Protein AF-A0A2I0KEJ9-F1 (afdb_monomer_lite)

Organism: Punica granatum (NCBI:txid22663)

Secondary structure (DSSP, 8-state):
---------HHHHHHHHHHHHHHHHHHHHHSS---TTT-HHHHHHHHHHHHHHHT--EEEEEEPPPPP---SS------EEEEETTTTEEEEEE-TTPPPS-BS-EEEEETTEEEEE--EEE-TTS--EEE---

Foldseek 3Di:
DDDDDDDPDPVVVVVVVVVVVVVVVVVVVVVPPDPCVRPVVNVVVVVVVVVCQQPDKDKDWQDDDDPPPDDPWDDFDQWDWDADPVVRGIMTIDGPNGDPTFDPWDWDDDDPDIDTAWGWDADRVRPDIDTGHD

Structure (mmCIF, N/CA/C/O backbone):
data_AF-A0A2I0KEJ9-F1
#
_entry.id   AF-A0A2I0KEJ9-F1
#
loop_
_atom_site.group_PDB
_atom_site.id
_atom_site.type_symbol
_atom_site.label_atom_id
_atom_site.label_alt_id
_atom_site.label_comp_id
_atom_site.label_asym_id
_atom_site.label_entity_id
_atom_site.label_seq_id
_atom_site.pdbx_PDB_ins_code
_atom_site.Cartn_x
_atom_site.Cartn_y
_atom_site.Cartn_z
_atom_site.occupancy
_atom_site.B_iso_or_equiv
_atom_site.auth_seq_id
_atom_site.auth_comp_id
_atom_site.auth_asym_id
_atom_site.auth_atom_id
_atom_site.pdbx_PDB_model_num
ATOM 1 N N . MET A 1 1 ? -71.560 -41.202 65.921 1.00 42.81 1 MET A N 1
ATOM 2 C CA . MET A 1 1 ? -71.575 -40.562 64.582 1.00 42.81 1 MET A CA 1
ATOM 3 C C . MET A 1 1 ? -70.232 -39.866 64.351 1.00 42.81 1 MET A C 1
ATOM 5 O O . MET A 1 1 ? -70.011 -38.790 64.889 1.00 42.81 1 MET A O 1
ATOM 9 N N . GLY A 1 2 ? -69.284 -40.521 63.667 1.00 45.81 2 GLY A N 1
ATOM 10 C CA . GLY A 1 2 ? -67.896 -40.048 63.537 1.00 45.81 2 GLY A CA 1
ATOM 11 C C . GLY A 1 2 ? -67.690 -39.069 62.376 1.00 45.81 2 GLY A C 1
ATOM 12 O O . GLY A 1 2 ? -67.977 -39.399 61.227 1.00 45.81 2 GLY A O 1
ATOM 13 N N . LYS A 1 3 ? -67.158 -37.873 62.657 1.00 45.16 3 LYS A N 1
ATOM 14 C CA . LYS A 1 3 ? -66.754 -36.892 61.635 1.00 45.16 3 LYS A CA 1
ATOM 15 C C . LYS A 1 3 ? -65.391 -37.288 61.047 1.00 45.16 3 LYS A C 1
ATOM 17 O O . LYS A 1 3 ? -64.373 -37.172 61.719 1.00 45.16 3 LYS A O 1
ATOM 22 N N . LYS A 1 4 ? -65.357 -37.741 59.786 1.00 51.78 4 LYS A N 1
ATOM 23 C CA . LYS A 1 4 ? -64.107 -37.937 59.027 1.00 51.78 4 LYS A CA 1
ATOM 24 C C . LYS A 1 4 ? -63.576 -36.583 58.547 1.00 51.78 4 LYS A C 1
ATOM 26 O O . LYS A 1 4 ? -64.185 -35.943 57.694 1.00 51.78 4 LYS A O 1
ATOM 31 N N . THR A 1 5 ? -62.423 -36.168 59.056 1.00 47.84 5 THR A N 1
ATOM 32 C CA . THR A 1 5 ? -61.672 -35.008 58.563 1.00 47.84 5 THR A CA 1
ATOM 33 C C . THR A 1 5 ? -60.941 -35.382 57.265 1.00 47.84 5 THR A C 1
ATOM 35 O O . THR A 1 5 ? -60.011 -36.188 57.255 1.00 47.84 5 THR A O 1
ATOM 38 N N . LYS A 1 6 ? -61.366 -34.827 56.121 1.00 48.69 6 LYS A N 1
ATOM 39 C CA . LYS A 1 6 ? -60.607 -34.920 54.861 1.00 48.69 6 LYS A CA 1
ATOM 40 C C . LYS A 1 6 ? -59.426 -33.948 54.937 1.00 48.69 6 LYS A C 1
ATOM 42 O O . LYS A 1 6 ? -59.644 -32.743 54.959 1.00 48.69 6 LYS A O 1
ATOM 47 N N . LYS A 1 7 ? -58.188 -34.460 54.962 1.00 52.19 7 LYS A N 1
ATOM 48 C CA . LYS A 1 7 ? -56.965 -33.637 54.883 1.00 52.19 7 LYS A CA 1
ATOM 49 C C . LYS A 1 7 ? -56.892 -32.935 53.510 1.00 52.19 7 LYS A C 1
ATOM 51 O O . LYS A 1 7 ? -56.774 -33.635 52.499 1.00 52.19 7 LYS A O 1
ATOM 56 N N . PRO A 1 8 ? -56.948 -31.593 53.439 1.00 47.16 8 PRO A N 1
ATOM 57 C CA . PRO A 1 8 ? -56.769 -30.855 52.197 1.00 47.16 8 PRO A CA 1
ATOM 58 C C . PRO A 1 8 ? -55.264 -30.686 51.971 1.00 47.16 8 PRO A C 1
ATOM 60 O O . PRO A 1 8 ? -54.580 -30.093 52.793 1.00 47.16 8 PRO A O 1
ATOM 63 N N . GLY A 1 9 ? -54.705 -31.235 50.895 1.00 55.56 9 GLY A N 1
ATOM 64 C CA . GLY A 1 9 ? -53.272 -31.013 50.641 1.00 55.56 9 GLY A CA 1
ATOM 65 C C . GLY A 1 9 ? -52.695 -31.741 49.440 1.00 55.56 9 GLY A C 1
ATOM 66 O O . GLY A 1 9 ? -51.865 -31.192 48.729 1.00 55.56 9 GLY A O 1
ATOM 67 N N . LYS A 1 10 ? -53.210 -32.932 49.120 1.00 56.00 10 LYS A N 1
ATOM 68 C CA . LYS A 1 10 ? -52.600 -33.794 48.092 1.00 56.00 10 LYS A CA 1
ATOM 69 C C . LYS A 1 10 ? -52.706 -33.263 46.652 1.00 56.00 10 LYS A C 1
ATOM 71 O O . LYS A 1 10 ? -51.975 -33.721 45.781 1.00 56.00 10 LYS A O 1
ATOM 76 N N . GLY A 1 11 ? -53.636 -32.342 46.388 1.00 58.91 11 GLY A N 1
ATOM 77 C CA . GLY A 1 11 ? -53.853 -31.748 45.063 1.00 58.91 11 GLY A CA 1
ATOM 78 C C . GLY A 1 11 ? -52.885 -30.607 44.753 1.00 58.91 11 GLY A C 1
ATOM 79 O O . GLY A 1 11 ? -52.231 -30.646 43.719 1.00 58.91 11 GLY A O 1
ATOM 80 N N . LYS A 1 12 ? -52.755 -29.637 45.670 1.00 64.88 12 LYS A N 1
ATOM 81 C CA . LYS A 1 12 ? -51.896 -28.449 45.502 1.00 64.88 12 LYS A CA 1
ATOM 82 C C . LYS A 1 12 ? -50.426 -28.817 45.313 1.00 64.88 12 LYS A C 1
ATOM 84 O O . LYS A 1 12 ? -49.818 -28.393 44.337 1.00 64.88 12 LYS A O 1
ATOM 89 N N . GLU A 1 13 ? -49.921 -29.711 46.156 1.00 68.94 13 GLU A N 1
ATOM 90 C CA . GLU A 1 13 ? -48.536 -30.190 46.096 1.00 68.94 13 GLU A CA 1
ATOM 91 C C . GLU A 1 13 ? -48.218 -30.877 44.752 1.00 68.94 13 GLU A C 1
ATOM 93 O O . GLU A 1 13 ? -47.138 -30.726 44.179 1.00 68.94 13 GLU A O 1
ATOM 98 N N . LYS A 1 14 ? -49.192 -31.604 44.186 1.00 70.25 14 LYS A N 1
ATOM 99 C CA . LYS A 1 14 ? -49.041 -32.280 42.889 1.00 70.25 14 LYS A CA 1
ATOM 100 C C . LYS A 1 14 ? -49.056 -31.295 41.715 1.00 70.25 14 LYS A C 1
ATOM 102 O O . LYS A 1 14 ? -48.437 -31.580 40.688 1.00 70.25 14 LYS A O 1
ATOM 107 N N . THR A 1 15 ? -49.758 -30.170 41.853 1.00 74.94 15 THR A N 1
ATOM 108 C CA . THR A 1 15 ? -49.807 -29.094 40.855 1.00 74.94 15 THR A CA 1
ATOM 109 C C . THR A 1 15 ? -48.502 -28.307 40.857 1.00 74.94 15 THR A C 1
ATOM 111 O O . THR A 1 15 ? -47.873 -28.217 39.812 1.00 74.94 15 THR A O 1
ATOM 114 N N . GLU A 1 16 ? -48.028 -27.863 42.023 1.00 78.62 16 GLU A N 1
ATOM 115 C CA . GLU A 1 16 ? -46.766 -27.119 42.180 1.00 78.62 16 GLU A CA 1
ATOM 116 C C . GLU A 1 16 ? -45.560 -27.912 41.663 1.00 78.62 16 GLU A C 1
ATOM 118 O O . GLU A 1 16 ? -44.730 -27.393 40.916 1.00 78.62 16 GLU A O 1
ATOM 123 N N . ARG A 1 17 ? -45.515 -29.219 41.949 1.00 80.31 17 ARG A N 1
ATOM 124 C CA . ARG A 1 17 ? -44.455 -30.103 41.447 1.00 80.31 17 ARG A CA 1
ATOM 125 C C . ARG A 1 17 ? -44.494 -30.287 39.927 1.00 80.31 17 ARG A C 1
ATOM 127 O O . ARG A 1 17 ? -43.461 -30.574 39.326 1.00 80.31 17 ARG A O 1
ATOM 134 N N . LYS A 1 18 ? -45.662 -30.144 39.285 1.00 82.12 18 LYS A N 1
ATOM 135 C CA . LYS A 1 18 ? -45.771 -30.135 37.816 1.00 82.12 18 LYS A CA 1
ATOM 136 C C . LYS A 1 18 ? -45.311 -28.803 37.231 1.00 82.12 18 LYS A C 1
ATOM 138 O O . LYS A 1 18 ? -44.626 -28.831 36.211 1.00 82.12 18 LYS A O 1
ATOM 143 N N . THR A 1 19 ? -45.648 -27.682 37.866 1.00 80.25 19 THR A N 1
ATOM 144 C CA . THR A 1 19 ? -45.224 -26.345 37.429 1.00 80.25 19 THR A CA 1
ATOM 145 C C . T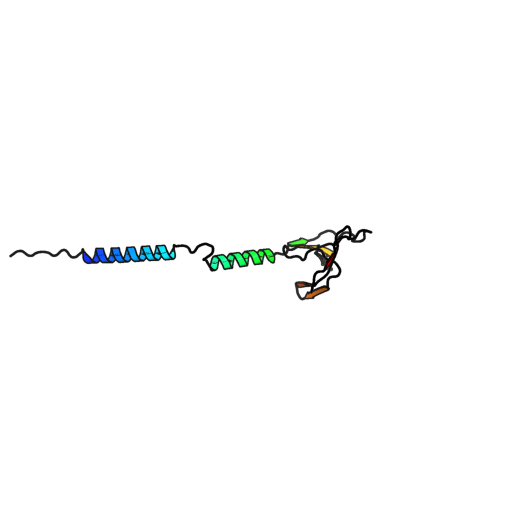HR A 1 19 ? -43.707 -26.211 37.505 1.00 80.25 19 THR A C 1
ATOM 147 O O . THR A 1 19 ? -43.087 -25.916 36.490 1.00 80.25 19 THR A O 1
ATOM 150 N N . ALA A 1 20 ? -43.099 -26.596 38.632 1.00 83.56 20 ALA A N 1
ATOM 151 C CA . ALA A 1 20 ? -41.646 -26.574 38.813 1.00 83.56 20 ALA A CA 1
ATOM 152 C C . ALA A 1 20 ? -40.910 -27.444 37.777 1.00 83.56 20 ALA A C 1
ATOM 154 O O . ALA A 1 20 ? -39.903 -27.034 37.211 1.00 83.56 20 ALA A O 1
ATOM 155 N N . LYS A 1 21 ? -41.447 -28.629 37.450 1.00 85.38 21 LYS A N 1
ATOM 156 C CA . LYS A 1 21 ? -40.842 -29.532 36.455 1.00 85.38 21 LYS A CA 1
ATOM 157 C C . LYS A 1 21 ? -40.979 -29.019 35.014 1.00 85.38 21 LYS A C 1
ATOM 159 O O . LYS A 1 21 ? -40.175 -29.382 34.156 1.00 85.38 21 LYS A O 1
ATOM 164 N N . ALA A 1 22 ? -42.010 -28.221 34.728 1.00 83.50 22 ALA A N 1
ATOM 165 C CA . ALA A 1 22 ? -42.195 -27.558 33.438 1.00 83.50 22 ALA A CA 1
ATOM 166 C C . ALA A 1 22 ? -41.274 -26.337 33.304 1.00 83.50 22 ALA A C 1
ATOM 168 O O . ALA A 1 22 ? -40.654 -26.166 32.256 1.00 83.50 22 ALA A O 1
ATOM 169 N N . GLU A 1 23 ? -41.129 -25.557 34.376 1.00 83.00 23 GLU A N 1
ATOM 170 C CA . GLU A 1 23 ? -40.178 -24.448 34.477 1.00 83.00 23 GLU A CA 1
ATOM 171 C C . GLU A 1 23 ? -38.734 -24.929 34.351 1.00 83.00 23 GLU A C 1
ATOM 173 O O . GLU A 1 23 ? -37.988 -24.387 33.549 1.00 83.00 23 GLU A O 1
ATOM 178 N N . GLU A 1 24 ? -38.362 -26.017 35.028 1.00 82.50 24 GLU A N 1
ATOM 179 C CA . GLU A 1 24 ? -37.034 -26.627 34.918 1.00 82.50 24 GLU A CA 1
ATOM 180 C C . GLU A 1 24 ? -36.757 -27.143 33.495 1.00 82.50 24 GLU A C 1
ATOM 182 O O . GLU A 1 24 ? -35.667 -26.956 32.956 1.00 82.50 24 GLU A O 1
ATOM 187 N N . LYS A 1 25 ? -37.752 -27.746 32.825 1.00 79.56 25 LYS A N 1
ATOM 188 C CA . LYS A 1 25 ? -37.626 -28.155 31.413 1.00 79.56 25 LYS A CA 1
ATOM 189 C C . LYS A 1 25 ? -37.513 -26.966 30.460 1.00 79.56 25 LYS A C 1
ATOM 191 O O . LYS A 1 25 ? -36.821 -27.088 29.449 1.00 79.56 25 LYS A O 1
ATOM 196 N N . ARG A 1 26 ? -38.208 -25.864 30.750 1.00 75.88 26 ARG A N 1
ATOM 197 C CA . ARG A 1 26 ? -38.153 -24.619 29.978 1.00 75.88 26 ARG A CA 1
ATOM 198 C C . ARG A 1 26 ? -36.799 -23.942 30.169 1.00 75.88 26 ARG A C 1
ATOM 200 O O . ARG A 1 26 ? -36.104 -23.750 29.186 1.00 75.88 26 ARG A O 1
ATOM 207 N N . ALA A 1 27 ? -36.346 -23.784 31.409 1.00 70.25 27 ALA A N 1
ATOM 208 C CA . ALA A 1 27 ? -35.012 -23.297 31.743 1.00 70.25 27 ALA A CA 1
ATOM 209 C C . ALA A 1 27 ? -33.905 -24.184 31.155 1.00 70.25 27 ALA A C 1
ATOM 211 O O . ALA A 1 27 ? -32.893 -23.673 30.702 1.00 70.25 27 ALA A O 1
ATOM 212 N N . ARG A 1 28 ? -34.087 -25.510 31.081 1.00 70.94 28 ARG A N 1
ATOM 213 C CA . ARG A 1 28 ? -33.144 -26.416 30.401 1.00 70.94 28 ARG A CA 1
ATOM 214 C C . ARG A 1 28 ? -33.192 -26.305 28.873 1.00 70.94 28 ARG A C 1
ATOM 216 O O . ARG A 1 28 ? -32.203 -26.649 28.239 1.00 70.94 28 ARG A O 1
ATOM 223 N N . ARG A 1 29 ? -34.305 -25.867 28.271 1.00 65.56 29 ARG A N 1
ATOM 224 C CA . ARG A 1 29 ? -34.376 -25.508 26.840 1.00 65.56 29 ARG A CA 1
ATOM 225 C C . ARG A 1 29 ? -33.728 -24.155 26.574 1.00 65.56 29 ARG A C 1
ATOM 227 O O . ARG A 1 29 ? -32.983 -24.057 25.614 1.00 65.56 29 ARG A O 1
ATOM 234 N N . ASP A 1 30 ? -33.957 -23.183 27.448 1.00 63.03 30 ASP A N 1
ATOM 235 C CA . ASP A 1 30 ? -33.409 -21.830 27.336 1.00 63.03 30 ASP A CA 1
ATOM 236 C C . ASP A 1 30 ? -31.896 -21.822 27.638 1.00 63.03 30 ASP A C 1
ATOM 238 O O . ASP A 1 30 ? -31.124 -21.129 26.989 1.00 63.03 30 ASP A O 1
ATOM 242 N N . ASN A 1 31 ? -31.448 -22.669 28.573 1.00 60.03 31 ASN A N 1
ATOM 243 C CA . ASN A 1 31 ? -30.041 -22.899 28.916 1.00 60.03 31 ASN A CA 1
ATOM 244 C C . ASN A 1 31 ? -29.419 -24.067 28.134 1.00 60.03 31 ASN A C 1
ATOM 246 O O . ASN A 1 31 ? -28.241 -24.382 28.322 1.00 60.03 31 ASN A O 1
ATOM 250 N N . LYS A 1 32 ? -30.173 -24.715 27.228 1.00 61.66 32 LYS A N 1
ATOM 251 C CA . LYS A 1 32 ? -29.565 -25.456 26.119 1.00 61.66 32 LYS A CA 1
ATOM 252 C C . LYS A 1 32 ? -29.026 -24.377 25.198 1.00 61.66 32 LYS A C 1
ATOM 254 O O . LYS A 1 32 ? -29.652 -24.046 24.198 1.00 61.66 32 LYS A O 1
ATOM 259 N N . LYS A 1 33 ? -27.898 -23.801 25.625 1.00 57.22 33 LYS A N 1
ATOM 260 C CA . LYS A 1 33 ? -27.062 -22.915 24.839 1.00 57.22 33 LYS A CA 1
ATOM 261 C C . LYS A 1 33 ? -27.027 -23.522 23.452 1.00 57.22 33 LYS A C 1
ATOM 263 O O . LYS A 1 33 ? -26.563 -24.654 23.277 1.00 57.22 33 LYS A O 1
ATOM 268 N N . LEU A 1 34 ? -27.646 -22.806 22.523 1.00 56.31 34 LEU A N 1
ATOM 269 C CA . LEU A 1 34 ? -27.401 -22.971 21.106 1.00 56.31 34 LEU A CA 1
ATOM 270 C C . LEU A 1 34 ? -25.880 -23.107 20.962 1.00 56.31 34 LEU A C 1
ATOM 272 O O . LEU A 1 34 ? -25.128 -22.472 21.712 1.00 56.31 34 LEU A O 1
ATOM 276 N N . SER A 1 35 ? -25.435 -24.041 20.119 1.00 59.41 35 SER A N 1
ATOM 277 C CA . SER A 1 35 ? -24.011 -24.189 19.814 1.00 59.41 35 SER A CA 1
ATOM 278 C C . SER A 1 35 ? -23.408 -22.791 19.608 1.00 59.41 35 SER A C 1
ATOM 280 O O . SER A 1 35 ? -24.120 -21.917 19.119 1.00 59.41 35 SER A O 1
ATOM 282 N N . PRO A 1 36 ? -22.133 -22.522 19.931 1.00 57.50 36 PRO A N 1
ATOM 283 C CA . PRO A 1 36 ? -21.499 -21.262 19.529 1.00 57.50 36 PRO A CA 1
ATOM 284 C C . PRO A 1 36 ? -21.680 -20.933 18.029 1.00 57.50 36 PRO A C 1
ATOM 286 O O . PRO A 1 36 ? -21.543 -19.781 17.638 1.00 57.50 36 PRO A O 1
ATOM 289 N N . GLU A 1 37 ? -22.010 -21.939 17.210 1.00 59.97 37 GLU A N 1
ATOM 290 C CA . GLU A 1 37 ? -22.356 -21.844 15.784 1.00 59.97 37 GLU A CA 1
ATOM 291 C C . GLU A 1 37 ? -23.841 -21.532 15.484 1.00 59.97 37 GLU A C 1
ATOM 293 O O . GLU A 1 37 ? -24.174 -21.205 14.353 1.00 59.97 37 GLU A O 1
ATOM 298 N N . ASP A 1 38 ? -24.733 -21.612 16.471 1.00 70.06 38 AS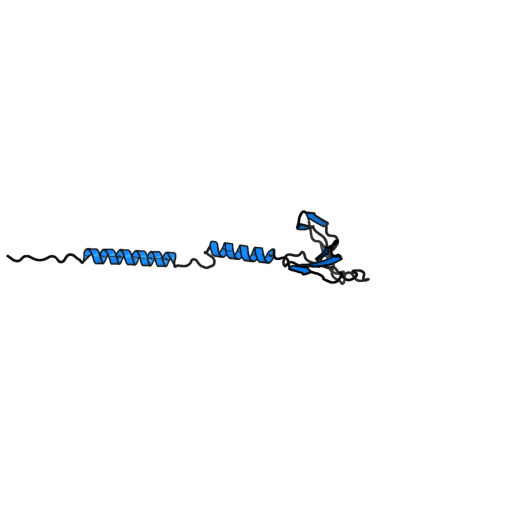P A N 1
ATOM 299 C CA . ASP A 1 38 ? -26.170 -21.313 16.365 1.00 70.06 38 ASP A CA 1
ATOM 300 C C . ASP A 1 38 ? -26.565 -20.022 17.130 1.00 70.06 38 ASP A C 1
ATOM 302 O O . ASP A 1 38 ? -27.721 -19.593 17.092 1.00 70.06 38 ASP A O 1
ATOM 306 N N . ASP A 1 39 ? -25.623 -19.406 17.855 1.00 83.62 39 ASP A N 1
ATOM 307 C CA . ASP A 1 39 ? -25.806 -18.142 18.575 1.00 83.62 39 ASP A CA 1
ATOM 308 C C . ASP A 1 39 ? -25.497 -16.955 17.644 1.00 83.62 39 ASP A C 1
ATOM 310 O O . ASP A 1 39 ? -24.343 -16.581 17.417 1.00 83.62 39 ASP A O 1
ATOM 314 N N . ILE A 1 40 ? -26.555 -16.377 17.067 1.00 83.69 40 ILE A N 1
ATOM 315 C CA . ILE A 1 40 ? -26.476 -15.285 16.084 1.00 83.69 40 ILE A CA 1
ATOM 316 C C . ILE A 1 40 ? -25.686 -14.088 16.631 1.00 83.69 40 ILE A C 1
ATOM 318 O O . ILE A 1 40 ? -24.891 -13.499 15.897 1.00 83.69 40 ILE A O 1
ATOM 322 N N . ASP A 1 41 ? -25.854 -13.745 17.909 1.00 86.88 41 ASP A N 1
ATOM 323 C CA . ASP A 1 41 ? -25.180 -12.588 18.505 1.00 86.88 41 ASP A CA 1
ATOM 324 C C . ASP A 1 41 ? -23.671 -12.839 18.635 1.00 86.88 41 ASP A C 1
ATOM 326 O O . ASP A 1 41 ? -22.857 -11.952 18.354 1.00 86.88 41 ASP A O 1
ATOM 330 N N . ALA A 1 42 ? -23.278 -14.070 18.977 1.00 85.19 42 ALA A N 1
ATOM 331 C CA . ALA A 1 42 ? -21.874 -14.473 19.013 1.00 85.19 42 ALA A CA 1
ATOM 332 C C . ALA A 1 42 ? -21.226 -14.453 17.615 1.00 85.19 42 ALA A C 1
ATOM 334 O O . ALA A 1 42 ? -20.073 -14.029 17.478 1.00 85.19 42 ALA A O 1
ATOM 335 N N . ILE A 1 43 ? -21.965 -14.856 16.574 1.00 87.81 43 ILE A N 1
ATOM 336 C CA . ILE A 1 43 ? -21.509 -14.804 15.175 1.00 87.81 43 ILE A CA 1
ATOM 337 C C . ILE A 1 43 ? -21.350 -13.357 14.695 1.00 87.81 43 ILE A C 1
ATOM 339 O O . ILE A 1 43 ? -20.347 -13.014 14.071 1.00 87.81 43 ILE A O 1
ATOM 343 N N . LEU A 1 44 ? -22.306 -12.475 14.994 1.00 91.88 44 LEU A N 1
ATOM 344 C CA . LEU A 1 44 ? -22.188 -11.061 14.628 1.00 91.88 44 LEU A CA 1
ATOM 345 C C . LEU A 1 44 ? -20.976 -10.413 15.307 1.00 91.88 44 LEU A C 1
ATOM 347 O O . LEU A 1 44 ? -20.228 -9.675 14.663 1.00 91.88 44 LEU A O 1
ATOM 351 N N . LEU A 1 45 ? -20.742 -10.732 16.581 1.00 91.44 45 LEU A N 1
ATOM 352 C CA . LEU A 1 45 ? -19.594 -10.226 17.327 1.00 91.44 45 LEU A CA 1
ATOM 353 C C . LEU A 1 45 ? -18.260 -10.735 16.755 1.00 91.44 45 LEU A C 1
ATOM 355 O O . LEU A 1 45 ? -17.292 -9.973 16.679 1.00 91.44 45 LEU A O 1
ATOM 359 N N . SER A 1 46 ? -18.190 -12.002 16.334 1.00 89.94 46 SER A N 1
ATOM 360 C CA . SER A 1 46 ? -16.979 -12.560 15.722 1.00 89.94 46 SER A CA 1
ATOM 361 C C . SER A 1 46 ? -16.685 -11.923 14.361 1.00 89.94 46 SER A C 1
ATOM 363 O O . SER A 1 46 ? -15.553 -11.488 14.143 1.00 89.94 46 SER A O 1
ATOM 365 N N . ILE A 1 47 ? -17.697 -11.746 13.501 1.00 92.88 47 ILE A N 1
ATOM 366 C CA . ILE A 1 47 ? -17.562 -11.050 12.209 1.00 92.88 47 ILE A CA 1
ATOM 367 C C . ILE A 1 47 ? -17.089 -9.611 12.422 1.00 92.88 47 ILE A C 1
ATOM 369 O O . ILE A 1 47 ? -16.137 -9.177 11.778 1.00 92.88 47 ILE A O 1
ATOM 373 N N . GLN A 1 48 ? -17.693 -8.875 13.360 1.00 93.12 48 GLN A N 1
ATOM 374 C CA . GLN A 1 48 ? -17.274 -7.504 13.670 1.00 93.12 48 GLN A CA 1
ATOM 375 C C . GLN A 1 48 ? -15.820 -7.442 14.144 1.00 93.12 48 GLN A C 1
ATOM 377 O O . GLN A 1 48 ? -15.068 -6.563 13.723 1.00 93.12 48 GLN A O 1
ATOM 382 N N . LYS A 1 49 ? -15.401 -8.389 14.990 1.00 90.81 49 LYS A N 1
ATOM 383 C CA . LYS A 1 49 ? -14.018 -8.473 15.468 1.00 90.81 49 LYS A CA 1
ATOM 384 C C . LYS A 1 49 ? -13.041 -8.775 14.330 1.00 90.81 49 LYS A C 1
ATOM 386 O O . LYS A 1 49 ? -11.973 -8.167 14.266 1.00 90.81 49 LYS A O 1
ATOM 391 N N . GLU A 1 50 ? -13.397 -9.682 13.425 1.00 89.75 50 GLU A N 1
ATOM 392 C CA . GLU A 1 50 ? -12.591 -9.977 12.239 1.00 89.75 50 GLU A CA 1
ATOM 393 C C . GLU A 1 50 ? -12.527 -8.798 11.268 1.00 89.75 50 GLU A C 1
ATOM 395 O O . GLU A 1 50 ? -11.457 -8.502 10.737 1.00 89.75 50 GLU A O 1
ATOM 400 N N . GLU A 1 51 ? -13.639 -8.097 11.046 1.00 90.31 51 GLU A N 1
ATOM 401 C CA . GLU A 1 51 ? -13.666 -6.899 10.212 1.00 90.31 51 GLU A CA 1
ATOM 402 C C . GLU A 1 51 ? -12.831 -5.766 10.801 1.00 90.31 51 GLU A C 1
ATOM 404 O O . GLU A 1 51 ? -12.098 -5.111 10.062 1.00 90.31 51 GLU A O 1
ATOM 409 N N . ALA A 1 52 ? -12.914 -5.544 12.115 1.00 87.88 52 ALA A N 1
ATOM 410 C CA . ALA A 1 52 ? -12.103 -4.548 12.803 1.00 87.88 52 ALA A CA 1
ATOM 411 C C . ALA A 1 52 ? -10.612 -4.866 12.650 1.00 87.88 52 ALA A C 1
ATOM 413 O O . ALA A 1 52 ? -9.835 -3.987 12.288 1.00 87.88 52 ALA A O 1
ATOM 414 N N . LYS A 1 53 ? -10.231 -6.140 12.809 1.00 87.25 53 LYS A N 1
ATOM 415 C CA . LYS A 1 53 ? -8.853 -6.598 12.589 1.00 87.25 53 LYS A CA 1
ATOM 416 C C . LYS A 1 53 ? -8.408 -6.438 11.131 1.00 87.25 53 LYS A C 1
ATOM 418 O O . LYS A 1 53 ? -7.277 -6.055 10.867 1.00 87.25 53 LYS A O 1
ATOM 423 N N . LYS A 1 54 ? -9.288 -6.703 10.159 1.00 84.44 54 LYS A N 1
ATOM 424 C CA . LYS A 1 54 ? -8.988 -6.514 8.726 1.00 84.44 54 LYS A CA 1
ATOM 425 C C . LYS A 1 54 ? -8.875 -5.043 8.324 1.00 84.44 54 LYS A C 1
ATOM 427 O O . LYS A 1 54 ? -8.257 -4.762 7.303 1.00 84.44 54 LYS A O 1
ATOM 432 N N . LYS A 1 55 ? -9.510 -4.130 9.061 1.00 83.88 55 LYS A N 1
ATOM 433 C CA . LYS A 1 55 ? -9.482 -2.675 8.825 1.00 83.88 55 LYS A CA 1
ATOM 434 C C . LYS A 1 55 ? -8.441 -1.958 9.691 1.00 83.88 55 LYS A C 1
ATOM 436 O O . LYS A 1 55 ? -8.345 -0.736 9.622 1.00 83.88 55 LYS A O 1
ATOM 441 N N . GLU A 1 56 ? -7.694 -2.694 10.506 1.00 90.62 56 GLU A N 1
ATOM 442 C CA . GLU A 1 56 ? -6.635 -2.151 11.345 1.00 90.62 56 GLU A CA 1
ATOM 443 C C . GLU A 1 56 ? -5.519 -1.563 10.472 1.00 90.62 56 GLU A C 1
ATOM 445 O O . GLU A 1 56 ? -5.004 -2.225 9.574 1.00 90.62 56 GLU A O 1
ATOM 450 N N . VAL A 1 57 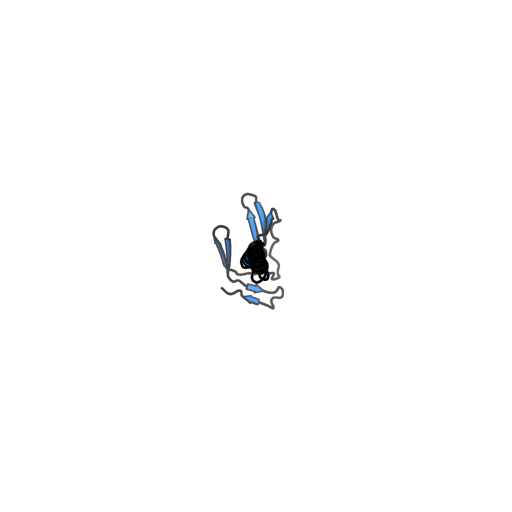? -5.159 -0.304 10.726 1.00 91.19 57 VAL A N 1
ATOM 451 C CA . VAL A 1 57 ? -4.071 0.392 10.032 1.00 91.19 57 VAL A CA 1
ATOM 452 C C . VAL A 1 57 ? -2.997 0.720 11.055 1.00 91.19 57 VAL A C 1
ATOM 454 O O . VAL A 1 57 ? -3.253 1.431 12.027 1.00 91.19 57 VAL A O 1
ATOM 457 N N . HIS A 1 58 ? -1.789 0.227 10.818 1.00 93.44 58 HIS A N 1
ATOM 458 C CA . HIS A 1 58 ? -0.610 0.532 11.610 1.00 93.44 58 HIS A CA 1
ATOM 459 C C . HIS A 1 58 ? 0.141 1.698 10.963 1.00 93.44 58 HIS A C 1
ATOM 461 O O . HIS A 1 58 ? 0.397 1.699 9.757 1.00 93.44 58 HIS A O 1
ATOM 467 N N . ILE A 1 59 ? 0.477 2.706 11.766 1.00 95.12 59 ILE A N 1
ATOM 468 C CA . ILE A 1 59 ? 1.228 3.883 11.329 1.00 95.12 59 ILE A CA 1
ATOM 469 C C . ILE A 1 59 ? 2.468 3.990 12.204 1.00 95.12 59 ILE A C 1
ATOM 471 O O . ILE A 1 59 ? 2.357 4.141 13.419 1.00 95.12 59 ILE A O 1
ATOM 475 N N . GLU A 1 60 ? 3.636 3.927 11.578 1.00 96.06 60 GLU A N 1
ATOM 476 C CA . GLU A 1 60 ? 4.912 4.230 12.217 1.00 96.06 60 GLU A CA 1
ATOM 477 C C . GLU A 1 60 ? 5.298 5.667 11.864 1.00 96.06 60 GLU A C 1
ATOM 479 O O . GLU A 1 60 ? 5.461 6.012 10.690 1.00 96.06 60 GLU A O 1
ATOM 484 N N . ASP A 1 61 ? 5.396 6.518 12.882 1.00 95.94 61 ASP A N 1
ATOM 485 C CA . ASP A 1 61 ? 5.744 7.931 12.745 1.00 95.94 61 ASP A CA 1
ATOM 486 C C . ASP A 1 61 ? 7.265 8.153 12.761 1.00 95.94 61 ASP A C 1
ATOM 488 O O . ASP A 1 61 ? 8.004 7.383 13.370 1.00 95.94 61 ASP A O 1
ATOM 492 N N . ASN A 1 62 ? 7.722 9.246 12.134 1.00 94.12 62 ASN A N 1
ATOM 493 C CA . ASN A 1 62 ? 9.131 9.670 12.101 1.00 94.12 62 ASN A CA 1
ATOM 494 C C . ASN A 1 62 ? 10.082 8.564 11.592 1.00 94.12 62 ASN A C 1
ATOM 496 O O . ASN A 1 62 ? 11.185 8.365 12.096 1.00 94.12 62 ASN A O 1
ATOM 500 N N . VAL A 1 63 ? 9.660 7.821 10.567 1.00 96.31 63 VAL A N 1
ATOM 501 C CA . VAL A 1 63 ? 10.551 6.850 9.920 1.00 96.31 63 VAL A CA 1
ATOM 502 C C . VAL A 1 63 ? 11.573 7.580 9.036 1.00 96.31 63 VAL A C 1
ATOM 504 O O . VAL A 1 63 ? 11.292 8.677 8.542 1.00 96.31 63 VAL A O 1
ATOM 507 N N . PRO A 1 64 ? 12.762 7.003 8.790 1.00 95.50 64 PRO A N 1
ATOM 508 C CA . PRO A 1 64 ? 13.683 7.531 7.790 1.00 95.50 64 PRO A CA 1
ATOM 509 C C . PRO A 1 64 ? 13.034 7.597 6.402 1.00 95.50 64 PRO A C 1
ATOM 511 O O . PRO A 1 64 ? 12.118 6.833 6.088 1.00 95.50 64 PRO A O 1
ATOM 514 N N . ALA A 1 65 ? 13.540 8.487 5.546 1.00 93.62 65 ALA A N 1
ATOM 515 C CA . ALA A 1 65 ? 13.113 8.537 4.151 1.00 93.62 65 ALA A CA 1
ATOM 516 C C . ALA A 1 65 ? 13.301 7.162 3.478 1.00 93.62 65 ALA A C 1
ATOM 518 O O . ALA A 1 65 ? 14.311 6.495 3.741 1.00 93.62 65 ALA A O 1
ATOM 519 N N . PRO A 1 66 ? 12.364 6.732 2.609 1.00 92.56 66 PRO A N 1
ATOM 520 C CA . PRO A 1 66 ? 12.513 5.476 1.889 1.00 92.56 66 PRO A CA 1
ATOM 521 C C . PRO A 1 66 ? 13.814 5.494 1.086 1.00 92.56 66 PRO A C 1
ATOM 523 O O . PRO A 1 66 ? 14.196 6.521 0.515 1.00 92.56 66 PRO A O 1
ATOM 526 N N . SER A 1 67 ? 14.506 4.356 1.054 1.00 88.62 67 SER A N 1
ATOM 527 C CA . SER A 1 67 ? 15.780 4.255 0.350 1.00 88.62 67 SER A CA 1
ATOM 528 C C . SER A 1 67 ? 15.609 4.554 -1.147 1.00 88.62 67 SER A C 1
ATOM 530 O O . SER A 1 67 ? 14.534 4.315 -1.713 1.00 88.62 67 SER A O 1
ATOM 532 N N . PRO A 1 68 ? 16.653 5.069 -1.823 1.00 88.12 68 PRO A N 1
ATOM 533 C CA . PRO A 1 68 ? 16.615 5.263 -3.265 1.00 88.12 68 PRO A CA 1
ATOM 534 C C . PRO A 1 68 ? 16.246 3.961 -3.983 1.00 88.12 68 PRO A C 1
ATOM 536 O O . PRO A 1 68 ? 16.987 2.981 -3.946 1.00 88.12 68 PRO A O 1
ATOM 539 N N . ARG A 1 69 ? 15.105 3.957 -4.676 1.00 84.88 69 ARG A N 1
ATOM 540 C CA . ARG A 1 69 ? 14.585 2.795 -5.421 1.00 84.88 69 ARG A CA 1
ATOM 541 C C . ARG A 1 69 ? 15.186 2.694 -6.829 1.00 84.88 69 ARG A C 1
ATOM 543 O O . ARG A 1 69 ? 14.497 2.364 -7.786 1.00 84.88 69 ARG A O 1
ATOM 550 N N . SER A 1 70 ? 16.462 3.052 -6.951 1.00 66.75 70 SER A N 1
ATOM 551 C CA . SER A 1 70 ? 17.214 3.093 -8.205 1.00 66.75 70 SER A CA 1
ATOM 552 C C . SER A 1 70 ? 18.372 2.109 -8.118 1.00 66.75 70 SER A C 1
ATOM 554 O O . SER A 1 70 ? 19.504 2.484 -7.819 1.00 66.75 70 SER A O 1
ATOM 556 N N . ASN A 1 71 ? 18.085 0.838 -8.359 1.00 63.88 71 ASN A N 1
ATOM 557 C CA . ASN A 1 71 ? 19.088 -0.184 -8.618 1.00 63.88 71 ASN A CA 1
ATOM 558 C C . ASN A 1 71 ? 18.900 -0.727 -10.043 1.00 63.88 71 ASN A C 1
ATOM 560 O O . ASN A 1 71 ? 17.801 -0.719 -10.589 1.00 63.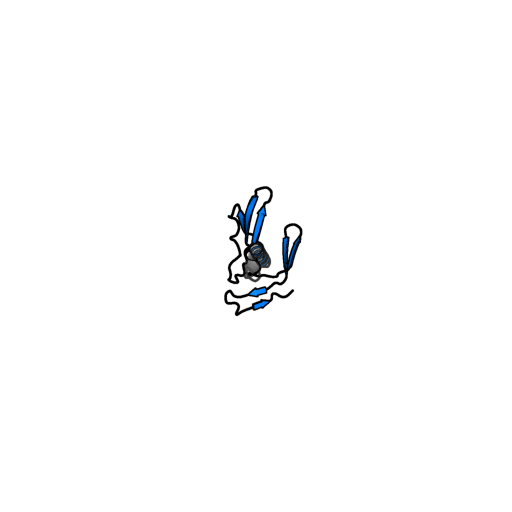88 71 ASN A O 1
ATOM 564 N N . CYS A 1 72 ? 19.977 -1.216 -10.663 1.00 68.44 72 CYS A N 1
ATOM 565 C CA . CYS A 1 72 ? 19.934 -1.896 -11.966 1.00 68.44 72 CYS A CA 1
ATOM 566 C C . CYS A 1 72 ? 19.283 -3.296 -11.887 1.00 68.44 72 CYS A C 1
ATOM 568 O O . CYS A 1 72 ? 19.583 -4.165 -12.703 1.00 68.44 72 CYS A O 1
ATOM 5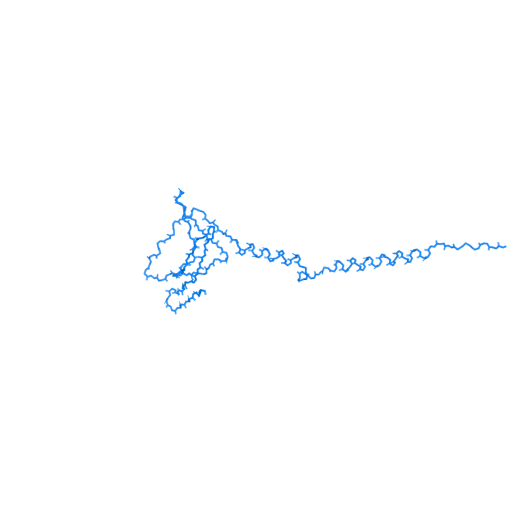70 N N . THR A 1 73 ? 18.436 -3.544 -10.885 1.00 73.81 73 THR A N 1
ATOM 571 C CA . THR A 1 73 ? 17.704 -4.793 -10.670 1.00 73.81 73 THR A CA 1
ATOM 572 C C . THR A 1 73 ? 16.231 -4.473 -10.442 1.00 73.81 73 THR A C 1
ATOM 574 O O . THR A 1 73 ? 15.881 -3.490 -9.801 1.00 73.81 73 THR A O 1
ATOM 577 N N . THR A 1 74 ? 15.328 -5.286 -10.983 1.00 80.25 74 THR A N 1
ATOM 578 C CA . THR A 1 74 ? 13.891 -5.043 -10.822 1.00 80.25 74 THR A CA 1
ATOM 579 C C . THR A 1 74 ? 13.435 -5.534 -9.454 1.00 80.25 74 THR A C 1
ATOM 581 O O . THR A 1 74 ? 13.403 -6.736 -9.203 1.00 80.25 74 THR A O 1
ATOM 584 N N . PHE A 1 75 ? 13.056 -4.610 -8.570 1.00 86.69 75 PHE A N 1
ATOM 585 C CA . PHE A 1 75 ? 12.416 -4.927 -7.295 1.00 86.69 75 PHE A CA 1
ATOM 586 C C . PHE A 1 75 ? 11.042 -4.258 -7.216 1.00 86.69 75 PHE A C 1
ATOM 588 O O . PHE A 1 75 ? 10.918 -3.049 -7.412 1.00 86.69 75 PHE A O 1
ATOM 595 N N . VAL A 1 76 ? 10.005 -5.042 -6.916 1.00 90.44 76 VAL A N 1
ATOM 596 C CA . VAL A 1 76 ? 8.635 -4.540 -6.755 1.00 90.44 76 VAL A CA 1
ATOM 597 C C . VAL A 1 76 ? 8.328 -4.421 -5.269 1.00 90.44 76 VAL A C 1
ATOM 599 O O . VAL A 1 76 ? 8.329 -5.412 -4.542 1.00 90.44 76 VAL A O 1
ATOM 602 N N . TYR A 1 77 ? 8.062 -3.200 -4.821 1.00 92.00 77 TYR A N 1
ATOM 603 C CA . TYR A 1 77 ? 7.776 -2.903 -3.423 1.00 92.00 77 TYR A CA 1
ATOM 604 C C . TYR A 1 77 ? 6.267 -2.927 -3.135 1.00 92.00 77 TYR A C 1
ATOM 606 O O . TYR A 1 77 ? 5.441 -2.784 -4.038 1.00 92.00 77 TYR A O 1
ATOM 614 N N . GLY A 1 78 ? 5.913 -3.141 -1.868 1.00 92.69 78 GLY A N 1
ATOM 615 C CA . GLY A 1 78 ? 4.532 -3.107 -1.362 1.00 92.69 78 GLY A CA 1
ATOM 616 C C . GLY A 1 78 ? 4.377 -2.227 -0.122 1.00 92.69 78 GLY A C 1
ATOM 617 O O . GLY A 1 78 ? 3.409 -2.367 0.617 1.00 92.69 78 GLY A O 1
ATOM 618 N N . ASP A 1 79 ? 5.360 -1.368 0.134 1.00 94.50 79 ASP A N 1
ATOM 619 C CA . ASP A 1 79 ? 5.372 -0.416 1.235 1.00 94.50 79 ASP A CA 1
ATOM 620 C C . ASP A 1 79 ? 4.604 0.864 0.855 1.00 94.50 79 ASP A C 1
ATOM 622 O O . ASP A 1 79 ? 4.624 1.317 -0.291 1.00 94.50 79 ASP A O 1
ATOM 626 N N . LEU A 1 80 ? 3.907 1.462 1.826 1.00 94.44 80 LEU A N 1
ATOM 627 C CA . LEU A 1 80 ? 3.196 2.725 1.643 1.00 94.44 80 LEU A CA 1
ATOM 628 C C . LEU A 1 80 ? 3.767 3.771 2.593 1.00 94.44 80 LEU A C 1
ATOM 630 O O . LEU A 1 80 ? 3.627 3.668 3.808 1.00 94.44 80 LEU A O 1
ATOM 634 N N . TYR A 1 81 ? 4.373 4.808 2.026 1.00 95.19 81 TYR A N 1
ATOM 635 C CA . TYR A 1 81 ? 4.900 5.935 2.784 1.00 95.19 81 TYR A CA 1
ATOM 636 C C . TYR A 1 81 ? 4.022 7.169 2.601 1.00 95.19 81 TYR A C 1
ATOM 638 O O . TYR A 1 81 ? 3.591 7.477 1.488 1.00 95.19 81 TYR A O 1
ATOM 646 N N . ARG A 1 82 ? 3.806 7.915 3.687 1.00 94.62 82 ARG A N 1
ATOM 647 C CA . ARG A 1 82 ? 3.177 9.238 3.664 1.00 94.62 82 ARG A CA 1
ATOM 648 C C . ARG A 1 82 ? 4.169 10.278 4.153 1.00 94.62 82 ARG A C 1
ATOM 650 O O . ARG A 1 82 ? 4.698 10.154 5.253 1.00 94.62 82 ARG A O 1
ATOM 657 N N . TYR A 1 83 ? 4.377 11.312 3.352 1.00 96.19 83 TYR A N 1
ATOM 658 C CA . TYR A 1 83 ? 5.181 12.460 3.747 1.00 96.19 83 TYR A CA 1
ATOM 659 C C . TYR A 1 83 ? 4.294 13.551 4.348 1.00 96.19 83 TYR A C 1
ATOM 661 O O . TYR A 1 83 ? 3.279 13.925 3.758 1.00 96.19 83 TYR A O 1
ATOM 669 N N . ASP A 1 84 ? 4.670 14.043 5.524 1.00 95.69 84 ASP A N 1
ATOM 670 C CA . ASP A 1 84 ? 4.073 15.212 6.159 1.00 95.69 84 ASP A CA 1
ATOM 671 C C . ASP A 1 84 ? 4.892 16.452 5.778 1.00 95.69 84 ASP A C 1
ATOM 673 O O . ASP A 1 84 ? 6.050 16.586 6.170 1.00 95.69 84 ASP A O 1
ATOM 677 N N . VAL A 1 85 ? 4.304 17.343 4.978 1.00 96.62 85 VAL A N 1
ATOM 678 C CA . VAL A 1 85 ? 5.003 18.519 4.431 1.00 96.62 85 VAL A CA 1
ATOM 679 C C . VAL A 1 85 ? 5.287 19.567 5.509 1.00 96.62 85 VAL A C 1
ATOM 681 O O . VAL A 1 85 ? 6.312 20.245 5.443 1.00 96.62 85 VAL A O 1
ATOM 684 N N . GLU A 1 86 ? 4.413 19.693 6.510 1.00 97.31 86 GLU A N 1
ATOM 685 C CA . GLU A 1 86 ? 4.565 20.684 7.580 1.00 97.31 86 GLU A CA 1
ATOM 686 C C . GLU A 1 86 ? 5.677 20.270 8.541 1.00 97.31 86 GLU A C 1
ATOM 688 O O . GLU A 1 86 ? 6.558 21.067 8.870 1.00 97.31 86 GLU A O 1
ATOM 693 N N . LYS A 1 87 ? 5.670 18.996 8.947 1.00 95.94 87 LYS A N 1
ATOM 694 C CA . LYS A 1 87 ? 6.660 18.440 9.881 1.00 95.94 87 LYS A CA 1
ATOM 695 C C . LYS A 1 87 ? 7.952 18.004 9.203 1.00 95.94 87 LYS A C 1
ATOM 697 O O . LYS A 1 87 ? 8.969 17.850 9.870 1.00 95.94 87 LYS A O 1
ATOM 702 N N . LYS A 1 88 ? 7.921 17.828 7.880 1.00 96.31 88 LYS A N 1
ATOM 703 C CA . LYS A 1 88 ? 9.000 17.246 7.070 1.00 96.31 88 LYS A CA 1
ATOM 704 C C . LYS A 1 88 ? 9.371 15.828 7.508 1.00 96.31 88 LYS A C 1
ATOM 706 O O . LYS A 1 88 ? 10.531 15.431 7.424 1.00 96.31 88 LYS A O 1
ATOM 711 N N . GLU A 1 89 ? 8.378 15.059 7.939 1.00 97.06 89 GLU A N 1
ATOM 712 C CA . GLU A 1 89 ? 8.547 13.707 8.472 1.00 97.06 89 GLU A CA 1
ATOM 713 C C . GLU A 1 89 ? 7.925 12.668 7.543 1.00 97.06 89 GLU A C 1
ATOM 715 O O . GLU A 1 89 ? 6.886 12.898 6.919 1.00 97.06 89 GLU A O 1
ATOM 720 N N . TRP A 1 90 ? 8.539 11.489 7.489 1.00 97.69 90 TRP A N 1
ATOM 721 C CA . TRP A 1 90 ? 7.950 10.332 6.833 1.00 97.69 90 TRP A CA 1
ATOM 722 C C . TRP A 1 90 ? 7.192 9.474 7.838 1.00 97.69 90 TRP A C 1
ATOM 724 O O . TRP A 1 90 ? 7.574 9.351 9.003 1.00 97.69 90 TRP A O 1
ATOM 734 N N . LYS A 1 91 ? 6.114 8.860 7.356 1.00 97.06 91 LYS A N 1
ATOM 735 C CA . LYS A 1 91 ? 5.338 7.853 8.073 1.00 97.06 91 LYS A CA 1
ATOM 736 C C . LYS A 1 91 ? 5.233 6.603 7.218 1.00 97.06 91 LYS A C 1
ATOM 738 O O . LYS A 1 91 ? 4.917 6.717 6.030 1.00 97.06 91 LYS A O 1
ATOM 743 N N . LEU A 1 92 ? 5.464 5.436 7.806 1.00 96.12 92 LEU A N 1
ATOM 744 C CA . LEU A 1 92 ? 5.200 4.152 7.160 1.00 96.12 92 LEU A CA 1
ATOM 745 C C . LEU A 1 92 ? 3.790 3.703 7.542 1.00 96.12 92 LEU A C 1
ATOM 747 O O . LEU A 1 92 ? 3.428 3.690 8.716 1.00 96.12 92 LEU A O 1
ATOM 751 N N . ILE A 1 93 ? 2.985 3.364 6.542 1.00 94.94 93 ILE A N 1
ATOM 752 C CA . ILE A 1 93 ? 1.610 2.903 6.712 1.00 94.94 93 ILE A CA 1
ATOM 753 C C . ILE A 1 93 ? 1.552 1.439 6.291 1.00 94.94 93 ILE A C 1
ATOM 755 O O . ILE A 1 93 ? 1.916 1.092 5.166 1.00 94.94 93 ILE A O 1
ATOM 759 N N . SER A 1 94 ? 1.059 0.579 7.176 1.00 93.12 94 SER A N 1
ATOM 760 C CA . SER A 1 94 ? 0.817 -0.830 6.880 1.00 93.12 94 SER A CA 1
ATOM 761 C C . SER A 1 94 ? -0.559 -1.268 7.373 1.00 93.12 94 SER A C 1
ATOM 763 O O . SER A 1 94 ? -1.155 -0.667 8.262 1.00 93.12 94 SER A O 1
ATOM 765 N N . SER A 1 95 ? -1.107 -2.296 6.740 1.00 91.62 95 SER A N 1
ATOM 766 C CA . SER A 1 95 ? -2.395 -2.879 7.095 1.00 91.62 95 SER A CA 1
ATOM 767 C C . SER A 1 95 ? -2.384 -4.357 6.712 1.00 91.62 95 SER A C 1
ATOM 769 O O . SER A 1 95 ? -1.809 -4.704 5.673 1.00 91.62 95 SER A O 1
ATOM 771 N N . PRO A 1 96 ? -3.055 -5.241 7.471 1.00 89.62 96 PRO A N 1
ATOM 772 C CA . PRO A 1 96 ? -3.240 -6.635 7.076 1.00 89.62 96 PRO A CA 1
ATOM 773 C C . PRO A 1 96 ? -3.936 -6.802 5.716 1.00 89.62 96 PRO A C 1
ATOM 775 O O . PRO A 1 96 ? -3.800 -7.846 5.083 1.00 89.62 96 PRO A O 1
ATOM 778 N N . ASN A 1 97 ? -4.693 -5.793 5.270 1.00 88.19 97 ASN A N 1
ATOM 779 C CA . ASN A 1 97 ? -5.415 -5.800 3.996 1.00 88.19 97 ASN A CA 1
ATOM 780 C C . ASN A 1 97 ? -4.707 -5.037 2.861 1.00 88.19 97 ASN A C 1
ATOM 782 O O . ASN A 1 97 ? -5.313 -4.838 1.805 1.00 88.19 97 ASN A O 1
ATOM 786 N N . SER A 1 98 ? -3.461 -4.593 3.064 1.00 90.62 98 SER A N 1
ATOM 787 C CA . SER A 1 98 ? -2.708 -3.878 2.033 1.00 90.62 98 SER A CA 1
ATOM 788 C C . SER A 1 98 ? -2.570 -4.726 0.761 1.00 90.62 98 SER A C 1
ATOM 790 O O . SER A 1 98 ? -2.364 -5.942 0.845 1.00 90.62 98 SER A O 1
ATOM 792 N N . PRO A 1 99 ? -2.661 -4.116 -0.436 1.00 92.75 99 PRO A N 1
ATOM 793 C CA . PRO A 1 99 ? -2.477 -4.856 -1.672 1.00 92.75 99 PRO A CA 1
ATOM 794 C C . PRO A 1 99 ? -1.061 -5.453 -1.733 1.00 92.75 99 PRO A C 1
ATOM 796 O O . PRO A 1 99 ? -0.109 -4.810 -1.289 1.00 92.75 99 PRO A O 1
ATOM 799 N N . PRO A 1 100 ? -0.884 -6.650 -2.324 1.00 93.25 100 PRO A N 1
ATOM 800 C CA . PRO A 1 100 ? 0.446 -7.206 -2.540 1.00 93.25 100 PRO A CA 1
ATOM 801 C C . PRO A 1 100 ? 1.302 -6.289 -3.432 1.00 93.25 100 PRO A C 1
ATOM 803 O O . PRO A 1 100 ? 0.728 -5.498 -4.202 1.00 93.25 100 PRO A O 1
ATOM 806 N N . PRO A 1 101 ? 2.647 -6.425 -3.366 1.00 94.50 101 PRO A N 1
ATOM 807 C CA . PRO A 1 101 ? 3.587 -5.606 -4.124 1.00 94.50 101 PRO A CA 1
ATOM 808 C C . PRO A 1 101 ? 3.200 -5.488 -5.596 1.00 94.50 101 PRO A C 1
ATOM 810 O O . PRO A 1 101 ? 2.869 -6.490 -6.242 1.00 94.50 101 PRO A O 1
ATOM 813 N N . ARG A 1 102 ? 3.215 -4.255 -6.113 1.00 94.50 102 ARG A N 1
ATOM 814 C CA . ARG A 1 102 ? 2.827 -3.963 -7.496 1.00 94.50 102 ARG A CA 1
ATOM 815 C C . ARG A 1 102 ? 3.425 -2.669 -8.038 1.00 94.50 102 ARG A C 1
ATOM 817 O O . ARG A 1 102 ? 3.524 -1.676 -7.322 1.00 94.50 102 ARG A O 1
ATOM 824 N N . SER A 1 103 ? 3.723 -2.654 -9.330 1.00 93.19 103 SER A N 1
ATOM 825 C CA . SER A 1 103 ? 4.053 -1.469 -10.130 1.00 93.19 103 SER A CA 1
ATOM 826 C C . SER A 1 103 ? 2.923 -1.147 -11.116 1.00 93.19 103 SER A C 1
ATOM 828 O O . SER A 1 103 ? 1.932 -1.872 -11.193 1.00 93.19 103 SER A O 1
ATOM 830 N N . ALA A 1 104 ? 3.038 -0.018 -11.825 1.00 93.12 104 ALA A N 1
ATOM 831 C CA . ALA A 1 104 ? 2.132 0.388 -12.909 1.00 93.12 104 ALA A CA 1
ATOM 832 C C . ALA A 1 104 ? 0.623 0.380 -12.559 1.00 93.12 104 ALA A C 1
ATOM 834 O O . ALA A 1 104 ? -0.232 0.178 -13.422 1.00 93.12 104 ALA A O 1
ATOM 835 N N . HIS A 1 105 ? 0.277 0.587 -11.287 1.00 94.88 105 HIS A N 1
ATOM 836 C CA . HIS A 1 105 ? -1.108 0.630 -10.822 1.00 94.88 105 HIS A CA 1
ATOM 837 C C . HIS A 1 105 ? -1.717 2.027 -11.000 1.00 94.88 105 HIS A C 1
ATOM 839 O O . HIS A 1 105 ? -1.009 3.030 -11.085 1.00 94.88 105 HIS A O 1
ATOM 845 N N . GLN A 1 106 ? -3.047 2.101 -11.023 1.00 96.12 106 GLN A N 1
ATOM 846 C CA . GLN A 1 106 ? -3.780 3.368 -10.962 1.00 96.12 106 GLN A CA 1
ATOM 847 C C . GLN A 1 106 ? -4.151 3.648 -9.506 1.00 96.12 106 GLN A C 1
ATOM 849 O O . GLN A 1 106 ? -4.602 2.739 -8.810 1.00 96.12 106 GLN A O 1
ATOM 854 N N . ALA A 1 107 ? -3.972 4.886 -9.046 1.00 95.00 107 ALA A N 1
ATOM 855 C CA . ALA A 1 107 ? -4.295 5.287 -7.681 1.00 95.00 107 ALA A CA 1
ATOM 856 C C . ALA A 1 107 ? -5.198 6.526 -7.663 1.00 95.00 107 ALA A C 1
ATOM 858 O O . ALA A 1 107 ? -4.992 7.460 -8.437 1.00 95.00 107 ALA A O 1
ATOM 859 N N . ILE A 1 108 ? -6.192 6.533 -6.774 1.00 96.12 108 ILE A N 1
ATOM 860 C CA . ILE A 1 108 ? -7.109 7.659 -6.561 1.00 96.12 108 ILE A CA 1
ATOM 861 C C . ILE A 1 108 ? -7.172 7.952 -5.065 1.00 96.12 108 ILE A C 1
ATOM 863 O O . ILE A 1 108 ? -7.532 7.084 -4.270 1.00 96.12 108 ILE A O 1
ATOM 867 N N . ALA A 1 109 ? -6.858 9.188 -4.683 1.00 95.19 109 ALA A N 1
ATOM 868 C CA . ALA A 1 109 ? -7.069 9.676 -3.328 1.00 95.19 109 ALA A CA 1
ATOM 869 C C . ALA A 1 109 ? -8.461 10.312 -3.215 1.00 95.19 109 ALA A C 1
ATOM 871 O O . ALA A 1 109 ? -8.822 11.181 -4.009 1.00 95.19 109 ALA A O 1
ATOM 872 N N . TRP A 1 110 ? -9.243 9.897 -2.220 1.00 95.62 110 TRP A N 1
ATOM 873 C CA . TRP A 1 110 ? -10.538 10.501 -1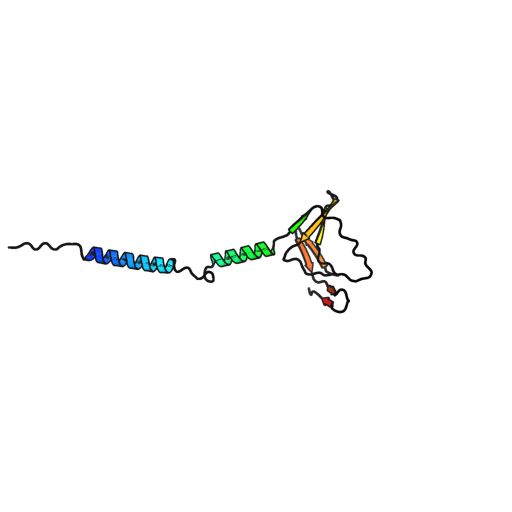.912 1.00 95.62 110 TRP A CA 1
ATOM 874 C C . TRP A 1 110 ? -10.763 10.524 -0.403 1.00 95.62 110 TRP A C 1
ATOM 876 O O . TRP A 1 110 ? -10.793 9.480 0.250 1.00 95.62 110 TRP A O 1
ATOM 886 N N . LYS A 1 111 ? -10.946 11.726 0.157 1.00 93.75 111 LYS A N 1
ATOM 887 C CA . LYS A 1 111 ? -10.981 11.952 1.611 1.00 93.75 111 LYS A CA 1
ATOM 888 C C . LYS A 1 111 ? -9.776 11.276 2.286 1.00 93.75 111 LYS A C 1
ATOM 890 O O . LYS A 1 111 ? -8.640 11.563 1.929 1.00 93.75 111 LYS A O 1
ATOM 895 N N . ASN A 1 112 ? -10.030 10.353 3.211 1.00 89.06 112 ASN A N 1
ATOM 896 C CA . ASN A 1 112 ? -9.008 9.642 3.975 1.00 89.06 112 ASN A CA 1
ATOM 897 C C . ASN A 1 112 ? -8.671 8.270 3.367 1.00 89.06 112 ASN A C 1
ATOM 899 O O . ASN A 1 112 ? -8.059 7.442 4.035 1.00 89.06 112 ASN A O 1
ATOM 903 N N . TYR A 1 113 ? -9.100 8.013 2.130 1.00 89.75 113 TYR A N 1
ATOM 904 C CA . TYR A 1 113 ? -8.925 6.737 1.450 1.00 89.75 113 TYR A CA 1
ATOM 905 C C . TYR A 1 113 ? -8.006 6.885 0.242 1.00 89.75 113 TYR A C 1
ATOM 907 O O . TYR A 1 113 ? -8.095 7.853 -0.517 1.00 89.75 113 TYR A O 1
ATOM 915 N N . LEU A 1 114 ? -7.164 5.875 0.049 1.00 92.00 114 LEU A N 1
ATOM 916 C CA . LEU A 1 114 ? -6.379 5.676 -1.158 1.00 92.00 114 LEU A CA 1
ATOM 917 C C . LEU A 1 114 ? -6.868 4.393 -1.828 1.00 92.00 114 LEU A C 1
ATOM 919 O O . LEU A 1 114 ? -6.751 3.308 -1.262 1.00 92.00 114 LEU A O 1
ATOM 923 N N . TYR A 1 115 ? -7.431 4.526 -3.022 1.00 92.81 115 TYR A N 1
ATOM 924 C CA . TYR A 1 115 ? -7.895 3.402 -3.825 1.00 92.81 115 TYR A CA 1
ATOM 925 C C . TYR A 1 115 ? -6.829 3.046 -4.851 1.00 92.81 115 TYR A C 1
ATOM 927 O O . TYR A 1 115 ? -6.342 3.929 -5.553 1.00 92.81 115 TYR A O 1
ATOM 935 N N . ILE A 1 116 ? -6.487 1.762 -4.950 1.00 93.81 116 ILE A N 1
ATOM 936 C CA . ILE A 1 116 ? -5.490 1.243 -5.889 1.00 93.81 116 ILE A CA 1
ATOM 937 C C . ILE A 1 116 ? -6.166 0.219 -6.803 1.00 93.81 116 ILE A C 1
ATOM 939 O O . ILE A 1 116 ? -6.781 -0.730 -6.322 1.00 93.81 116 ILE A O 1
ATOM 943 N N . PHE A 1 117 ? -6.030 0.402 -8.117 1.00 95.06 117 PHE A N 1
ATOM 944 C CA . PHE A 1 117 ? -6.623 -0.455 -9.143 1.00 95.06 117 PHE A CA 1
ATOM 945 C C . PHE A 1 117 ? -5.556 -1.021 -10.077 1.00 95.06 117 PHE A C 1
ATOM 947 O O . PHE A 1 117 ? -4.699 -0.296 -10.591 1.00 95.06 117 PHE A O 1
ATOM 954 N N . GLY A 1 118 ? -5.657 -2.323 -10.337 1.00 95.69 118 GLY A N 1
ATOM 955 C CA . GLY A 1 118 ? -4.768 -3.050 -11.234 1.00 95.69 118 GLY A CA 1
ATOM 956 C C . GLY A 1 118 ? -3.294 -2.996 -10.826 1.00 95.69 118 GLY A C 1
ATOM 957 O O . GLY A 1 118 ? -2.961 -3.057 -9.636 1.00 95.69 118 GLY A O 1
ATOM 958 N N . GLY A 1 119 ? -2.427 -2.914 -11.834 1.00 95.25 119 GLY A N 1
ATOM 959 C CA . GLY A 1 119 ? -0.973 -2.964 -11.713 1.00 95.25 119 GLY A CA 1
ATOM 960 C C . GLY A 1 119 ? -0.395 -4.317 -12.110 1.00 95.25 119 GLY A C 1
ATOM 961 O O . GLY A 1 119 ? -1.110 -5.232 -12.522 1.00 95.25 119 GLY A O 1
ATOM 962 N N . GLU A 1 120 ? 0.908 -4.457 -11.941 1.00 94.69 120 GLU A N 1
ATOM 963 C CA . GLU A 1 120 ? 1.650 -5.669 -12.273 1.00 94.69 120 GLU A CA 1
ATOM 964 C C . GLU A 1 120 ? 2.620 -6.035 -11.150 1.00 94.69 120 GLU A C 1
ATOM 966 O O . GLU A 1 120 ? 3.092 -5.179 -10.405 1.00 94.69 120 GLU A O 1
ATOM 971 N N . PHE A 1 121 ? 2.919 -7.318 -11.024 1.00 94.44 121 PHE A N 1
ATOM 972 C CA . PHE A 1 121 ? 4.003 -7.826 -10.203 1.00 94.44 121 PHE A CA 1
ATOM 973 C C . PHE A 1 121 ? 4.955 -8.619 -11.087 1.00 94.44 121 PHE A C 1
ATOM 975 O O . PHE A 1 121 ? 4.522 -9.506 -11.823 1.00 94.44 121 PHE A O 1
ATOM 982 N N . THR A 1 122 ? 6.244 -8.336 -10.949 1.00 92.25 122 THR A N 1
ATOM 983 C CA . THR A 1 122 ? 7.319 -9.036 -11.646 1.00 92.25 122 THR A CA 1
ATOM 984 C C . THR A 1 122 ? 8.262 -9.621 -10.611 1.00 92.25 122 THR A C 1
ATOM 986 O O . THR A 1 122 ? 8.663 -8.930 -9.670 1.00 92.25 122 THR A O 1
ATOM 989 N N . SER A 1 123 ? 8.615 -10.897 -10.761 1.00 89.94 123 SER A N 1
ATOM 990 C CA . SER A 1 123 ? 9.602 -11.519 -9.880 1.00 89.94 123 SER A CA 1
ATOM 991 C C . SER A 1 123 ? 10.978 -10.852 -10.038 1.00 89.94 123 SER A C 1
ATOM 993 O O . SER A 1 123 ? 11.291 -10.355 -11.118 1.00 89.94 123 SER A O 1
ATOM 995 N N . PRO A 1 124 ? 11.846 -10.864 -9.008 1.00 85.88 124 PRO A N 1
ATOM 996 C CA . PRO A 1 124 ? 13.162 -10.218 -9.090 1.00 85.88 124 PRO A CA 1
ATOM 997 C C . PRO A 1 124 ? 14.054 -10.722 -10.235 1.00 85.88 124 PRO A C 1
ATOM 999 O O . PRO A 1 124 ? 14.863 -9.972 -10.771 1.00 85.88 124 PRO A O 1
ATOM 1002 N N . ASN A 1 125 ? 13.889 -11.990 -10.627 1.00 88.06 125 ASN A N 1
ATOM 1003 C CA . ASN A 1 125 ? 14.571 -12.609 -11.767 1.00 88.06 125 ASN A CA 1
ATOM 1004 C C . ASN A 1 125 ? 13.847 -12.406 -13.114 1.00 88.06 125 ASN A C 1
ATOM 1006 O O . ASN A 1 125 ? 14.276 -12.964 -14.114 1.00 88.06 125 ASN A O 1
ATOM 1010 N N . GLN A 1 126 ? 12.750 -11.643 -13.136 1.00 85.12 126 GLN A N 1
ATOM 1011 C CA . GLN A 1 126 ? 11.932 -11.333 -14.314 1.00 85.12 126 GLN A CA 1
ATOM 1012 C C . GLN A 1 126 ? 11.342 -12.550 -15.052 1.00 85.12 126 GLN A C 1
ATOM 1014 O O . GLN A 1 126 ? 10.977 -12.454 -16.218 1.00 85.12 126 GLN A O 1
ATOM 1019 N N . GLU A 1 127 ? 11.204 -13.698 -14.389 1.00 90.00 127 GLU A N 1
ATOM 1020 C CA . GLU A 1 127 ? 10.624 -14.903 -15.002 1.00 90.00 127 GLU A CA 1
ATOM 1021 C C . GLU A 1 127 ? 9.100 -14.986 -14.862 1.00 90.00 127 GLU A C 1
ATOM 1023 O O . GLU A 1 127 ? 8.428 -15.637 -15.662 1.00 90.00 127 GLU A O 1
ATOM 1028 N N . ARG A 1 128 ? 8.535 -14.369 -13.817 1.00 89.69 128 ARG A N 1
ATOM 1029 C CA . ARG A 1 128 ? 7.102 -14.434 -13.518 1.00 89.69 128 ARG A CA 1
ATOM 1030 C C . ARG A 1 128 ? 6.499 -13.047 -13.518 1.00 89.69 128 ARG A C 1
ATOM 1032 O O . ARG A 1 128 ? 6.959 -12.170 -12.794 1.00 89.69 128 ARG A O 1
ATOM 1039 N N . PHE A 1 129 ? 5.403 -12.919 -14.254 1.00 91.38 129 PHE A N 1
ATOM 1040 C CA . PHE A 1 129 ? 4.609 -11.706 -14.350 1.00 91.38 129 PHE A CA 1
ATOM 1041 C C . PHE A 1 129 ? 3.178 -12.010 -13.915 1.00 91.38 129 PHE A C 1
ATOM 1043 O O . PHE A 1 129 ? 2.562 -12.967 -14.387 1.00 91.38 129 PHE A O 1
ATOM 1050 N N . HIS A 1 130 ? 2.634 -11.192 -13.022 1.00 93.25 130 HIS A N 1
ATOM 1051 C CA . HIS A 1 130 ? 1.242 -11.254 -12.602 1.00 93.25 130 HIS A CA 1
ATOM 1052 C C . HIS A 1 130 ? 0.579 -9.903 -12.841 1.00 93.25 130 HIS A C 1
ATOM 1054 O O . HIS A 1 130 ? 0.975 -8.901 -12.257 1.00 93.25 130 HIS A O 1
ATOM 1060 N N . HIS A 1 131 ? -0.449 -9.884 -13.685 1.00 93.88 131 HIS A N 1
ATOM 1061 C CA . HIS A 1 131 ? -1.212 -8.677 -13.977 1.00 93.88 131 HIS A CA 1
ATOM 1062 C C . HIS A 1 131 ? -2.457 -8.648 -13.095 1.00 93.88 131 HIS A C 1
ATOM 1064 O O . HIS A 1 131 ? -3.349 -9.491 -13.235 1.00 93.88 131 HIS A O 1
ATOM 1070 N N . TYR A 1 132 ? -2.531 -7.665 -12.203 1.00 93.12 132 TYR A N 1
ATOM 1071 C CA . TYR A 1 132 ? -3.728 -7.421 -11.416 1.00 93.12 132 TYR A CA 1
ATOM 1072 C C . TYR A 1 132 ? -4.777 -6.781 -12.333 1.00 93.12 132 TYR A C 1
ATOM 1074 O O . TYR A 1 132 ? -4.562 -5.708 -12.900 1.00 93.12 132 TYR A O 1
ATOM 1082 N N . LYS A 1 133 ? -5.909 -7.464 -12.515 1.00 86.19 133 LYS A N 1
ATOM 1083 C CA . LYS A 1 133 ? -7.006 -6.978 -13.360 1.00 86.19 133 LYS A CA 1
ATOM 1084 C C . LYS A 1 133 ? -7.757 -5.820 -12.687 1.00 86.19 133 LYS A C 1
ATOM 1086 O O . LYS A 1 133 ? -7.658 -5.634 -11.473 1.00 86.19 133 LYS A O 1
ATOM 1091 N N . LYS A 1 134 ? -8.459 -5.038 -13.513 1.00 64.38 134 LYS A N 1
ATOM 1092 C CA . LYS A 1 134 ? -9.442 -4.036 -13.080 1.00 64.38 134 LYS A CA 1
ATOM 1093 C C . LYS A 1 134 ? -10.737 -4.698 -12.637 1.00 64.38 134 LYS A C 1
ATOM 1095 O O . LYS A 1 134 ? -11.069 -5.751 -13.228 1.00 64.38 134 LYS A O 1
#

Radius of gyration: 34.02 Å; chains: 1; bounding box: 92×61×80 Å

InterPro domains:
  IPR015915 Kelch-type beta-propeller [G3DSA:2.120.10.80] (17-132)
  IPR015915 Kelch-type beta-propeller [SSF117281] (65-123)
  IPR052588 Kelch domain-containing protein [PTHR46063] (1-133)

Sequence (134 aa):
MGKKTKKPGKGKEKTERKTAKAEEKRARRDNKKLSPEDDIDAILLSIQKEEAKKKEVHIEDNVPAPSPRSNCTTFVYGDLYRYDVEKKEWKLISSPNSPPPRSAHQAIAWKNYLYIFGGEFTSPNQERFHHYKK

pLDDT: mean 83.48, std 14.5, range [42.81, 97.69]